Protein AF-A0A4U0VV15-F1 (afdb_monomer)

Mean predicted aligned error: 6.48 Å

Organism: NCBI:txid329884

Solvent-accessible surface area (backbone atoms only — not comparable to full-atom values): 9668 Å² total; per-residue (Å²): 104,59,69,82,70,73,46,91,78,87,82,86,78,71,96,72,82,52,68,48,50,35,98,37,75,77,44,76,56,100,88,43,72,33,14,73,47,75,91,79,54,62,60,70,61,51,50,52,53,50,52,53,52,48,51,52,50,50,50,57,74,69,20,18,67,60,60,40,76,38,29,31,47,64,55,42,35,30,77,73,88,50,97,82,49,59,69,85,29,52,43,54,32,36,36,37,38,35,51,74,76,87,58,84,46,50,60,28,30,30,45,32,31,26,48,84,86,52,94,56,76,77,44,73,43,80,66,41,84,55,42,61,53,76,41,93,44,47,69,91,69,35,47,59,25,38,19,20,27,18,83,87,70,35,53,23,68,66,38,63,53,45,79,41,80,132

pLDDT: mean 91.01, std 6.96, range [62.28, 98.44]

Foldseek 3Di:
DCVVVVHDDDDDDDPDDDQQQPPDDADADPNGTRYVDPVPDPPVVVVVVVVVVVVVVVLQVLAWDWFAQKAKEPQACDPDPDPPRDVRRPAQKIKIFTDQDPGLFFFWKKKFKDFPPDPDTPDIDTPTRHGMDIGNHHVVGIFIFMWTAGPVRRIHPTDGHHYDHD

Sequence (166 aa):
SFLLQGFPAVRFTEPVEDFAHEHQDPRVQDGIQYGDLPEFVDFEYTSRVAKVNLASMWSAANAPALPVNVTISEVVGFPAAAEDTPTEDISNDSRFAWVTGNDPLVSSYELVWRPSGALQWTHSLDVGMTGNVTVALNKDNVQMGVRAVGADGKKSPAVFPFPINE

Structure (mmCIF, N/CA/C/O backbone):
data_AF-A0A4U0VV15-F1
#
_entry.id   AF-A0A4U0VV15-F1
#
loop_
_atom_site.group_PDB
_atom_site.id
_atom_site.type_symbol
_atom_site.label_atom_id
_atom_site.label_alt_id
_atom_site.label_comp_id
_atom_site.label_asym_id
_atom_site.label_entity_id
_atom_site.label_seq_id
_atom_site.pdbx_PDB_ins_code
_atom_site.Cartn_x
_atom_site.Cartn_y
_atom_site.Cartn_z
_atom_site.occupancy
_atom_site.B_iso_or_equiv
_atom_site.auth_seq_id
_atom_site.auth_comp_id
_atom_site.auth_asym_id
_atom_site.auth_atom_id
_atom_site.pdbx_PDB_model_num
ATOM 1 N N . SER A 1 1 ? -8.345 19.407 20.821 1.00 66.56 1 SER A N 1
ATOM 2 C CA . SER A 1 1 ? -8.224 17.957 20.556 1.00 66.56 1 SER A CA 1
ATOM 3 C C . SER A 1 1 ? -6.755 17.595 20.372 1.00 66.56 1 SER A C 1
ATOM 5 O O . SER A 1 1 ? -5.974 18.487 20.057 1.00 66.56 1 SER A O 1
ATOM 7 N N . PHE A 1 2 ? -6.376 16.320 20.535 1.00 69.44 2 PHE A N 1
ATOM 8 C CA . PHE A 1 2 ? -5.019 15.824 20.231 1.00 69.44 2 PHE A CA 1
ATOM 9 C C . PHE A 1 2 ? -4.532 16.265 18.841 1.00 69.44 2 PHE A C 1
ATOM 11 O O . PHE A 1 2 ? -3.399 16.716 18.703 1.00 69.44 2 PHE A O 1
ATOM 18 N N . LEU A 1 3 ? -5.435 16.247 17.851 1.00 70.19 3 LEU A N 1
ATOM 19 C CA . LEU A 1 3 ? -5.178 16.708 16.486 1.00 70.19 3 LEU A CA 1
ATOM 20 C C . LEU A 1 3 ? -4.759 18.188 16.424 1.00 70.19 3 LEU A C 1
ATOM 22 O O . LEU A 1 3 ? -3.758 18.513 15.797 1.00 70.19 3 LEU A O 1
ATOM 26 N N . LEU A 1 4 ? -5.476 19.084 17.117 1.00 77.94 4 LEU A N 1
ATOM 27 C CA . LEU A 1 4 ? -5.129 20.516 17.177 1.00 77.94 4 LEU A CA 1
ATOM 28 C C . LEU A 1 4 ? -3.807 20.787 17.903 1.00 77.94 4 LEU A C 1
ATOM 30 O O . LEU A 1 4 ? -3.232 21.857 17.749 1.00 77.94 4 LEU A O 1
ATOM 34 N N . GLN A 1 5 ? -3.355 19.843 18.723 1.00 85.38 5 GLN A N 1
ATOM 35 C CA . GLN A 1 5 ? -2.097 19.934 19.457 1.00 85.38 5 GLN A CA 1
ATOM 36 C C . GLN A 1 5 ? -0.941 19.237 18.718 1.00 85.38 5 GLN A C 1
ATOM 38 O O . GLN A 1 5 ? 0.169 19.193 19.234 1.00 85.38 5 GLN A O 1
ATOM 43 N N . GLY A 1 6 ? -1.183 18.694 17.516 1.00 83.94 6 GLY A N 1
ATOM 44 C CA . GLY A 1 6 ? -0.158 18.049 16.692 1.00 83.94 6 GLY A CA 1
ATOM 45 C C . GLY A 1 6 ? 0.326 16.697 17.221 1.00 83.94 6 GLY A C 1
ATOM 46 O O . GLY A 1 6 ? 1.358 16.202 16.772 1.00 83.94 6 GLY A O 1
ATOM 47 N N . PHE A 1 7 ? -0.391 16.089 18.168 1.00 82.25 7 PHE A N 1
ATOM 48 C CA . PHE A 1 7 ? -0.000 14.795 18.716 1.00 82.25 7 PHE A CA 1
ATOM 49 C C . PHE A 1 7 ? -0.499 13.645 17.831 1.00 82.25 7 PHE A C 1
ATOM 51 O O . PHE A 1 7 ? -1.683 13.628 17.473 1.00 82.25 7 PHE A O 1
ATOM 58 N N . PRO A 1 8 ? 0.354 12.648 17.519 1.00 78.12 8 PRO A N 1
ATOM 59 C CA . PRO A 1 8 ? -0.109 11.408 16.916 1.00 78.12 8 PRO A CA 1
ATOM 60 C C . PRO A 1 8 ? -1.029 10.684 17.905 1.00 78.12 8 PRO A C 1
ATOM 62 O O . PRO A 1 8 ? -0.690 10.515 19.076 1.00 78.12 8 PRO A O 1
ATOM 65 N N . ALA A 1 9 ? -2.201 10.262 17.439 1.00 75.06 9 ALA A N 1
ATOM 66 C CA . ALA A 1 9 ? -3.188 9.574 18.260 1.00 75.06 9 ALA A CA 1
ATOM 67 C C . ALA A 1 9 ? -3.914 8.499 17.446 1.00 75.06 9 ALA A C 1
ATOM 69 O O . ALA A 1 9 ? -4.136 8.657 16.246 1.00 75.06 9 ALA A O 1
ATOM 70 N N . VAL A 1 10 ? -4.311 7.421 18.122 1.00 74.38 10 VAL A N 1
ATOM 71 C CA . VAL A 1 10 ? -5.221 6.404 17.585 1.00 74.38 10 VAL A CA 1
ATOM 72 C C . VAL A 1 10 ? -6.599 6.675 18.174 1.00 74.38 10 VAL A C 1
ATOM 74 O O . VAL A 1 10 ? -6.749 6.713 19.394 1.00 74.38 10 VAL A O 1
ATOM 77 N N . ARG A 1 11 ? -7.597 6.885 17.312 1.00 78.88 11 ARG A N 1
ATOM 78 C CA . ARG A 1 11 ? -8.997 7.052 17.715 1.00 78.88 11 ARG A CA 1
ATOM 79 C C . ARG A 1 11 ? -9.726 5.728 17.517 1.00 78.88 11 ARG A C 1
ATOM 81 O O . ARG A 1 11 ? -9.637 5.137 16.444 1.00 78.88 11 ARG A O 1
ATOM 88 N N . PHE A 1 12 ? -10.456 5.300 18.537 1.00 77.94 12 PHE A N 1
ATOM 89 C CA . PHE A 1 12 ? -11.485 4.274 18.408 1.00 77.94 12 PHE A CA 1
ATOM 90 C C . PHE A 1 12 ? -12.829 4.989 18.276 1.00 77.94 12 PHE A C 1
ATOM 92 O O . PHE A 1 12 ? -13.065 5.972 18.977 1.00 77.94 12 PHE A O 1
ATOM 99 N N . THR A 1 13 ? -13.652 4.551 17.329 1.00 73.56 13 THR A N 1
ATOM 100 C CA . THR A 1 13 ? -14.974 5.122 17.052 1.00 73.56 13 THR A CA 1
ATOM 101 C C . THR A 1 13 ? -15.978 4.012 16.864 1.00 73.56 13 THR A C 1
ATOM 103 O O . THR A 1 13 ? -15.638 2.957 16.315 1.00 73.56 13 THR A O 1
ATOM 106 N N . GLU A 1 14 ? -17.216 4.274 17.249 1.00 75.50 14 GLU A N 1
ATOM 107 C CA . GLU A 1 14 ? -18.319 3.388 16.931 1.00 75.50 14 GLU A CA 1
ATOM 108 C C . GLU A 1 14 ? -18.764 3.586 15.472 1.00 75.50 14 GLU A C 1
ATOM 110 O O . GLU A 1 14 ? -18.701 4.695 14.939 1.00 75.50 14 GLU A O 1
ATOM 115 N N . PRO A 1 15 ? -19.153 2.512 14.761 1.00 74.88 15 PRO A N 1
ATOM 116 C CA . PRO A 1 15 ? -19.637 2.624 13.386 1.00 74.88 15 PRO A CA 1
ATOM 117 C C . PRO A 1 15 ? -21.057 3.201 13.305 1.00 74.88 15 PRO A C 1
ATOM 119 O O . PRO A 1 15 ? -21.453 3.696 12.251 1.00 74.88 15 PRO A O 1
ATOM 122 N N . VAL A 1 16 ? -21.826 3.099 14.393 1.00 83.44 16 VAL A N 1
ATOM 123 C CA . VAL A 1 16 ? -23.180 3.636 14.534 1.00 83.44 16 VAL A CA 1
ATOM 124 C C . VAL A 1 16 ? -23.181 4.463 15.809 1.00 83.44 16 VAL A C 1
ATOM 126 O O . VAL A 1 16 ? -23.257 3.897 16.890 1.00 83.44 16 VAL A O 1
ATOM 129 N N . GLU A 1 17 ? -23.031 5.775 15.658 1.00 83.94 17 GLU A N 1
ATOM 130 C CA . GLU A 1 17 ? -22.892 6.695 16.789 1.00 83.94 17 GLU A CA 1
ATOM 131 C C . GLU A 1 17 ? -24.167 6.726 17.643 1.00 83.94 17 GLU A C 1
ATOM 133 O O . GLU A 1 17 ? -25.280 6.897 17.127 1.00 83.94 17 GLU A O 1
ATOM 138 N N . ASP A 1 18 ? -23.988 6.614 18.958 1.00 88.81 18 ASP A N 1
ATOM 139 C CA . ASP A 1 18 ? -25.0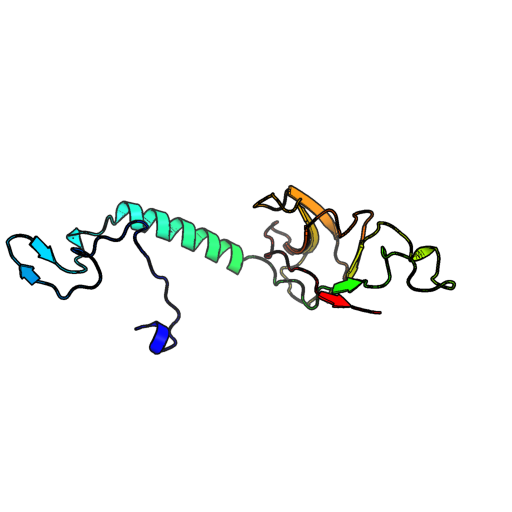14 6.906 19.952 1.00 88.81 18 ASP A CA 1
ATOM 140 C C . ASP A 1 18 ? -24.646 8.193 20.695 1.00 88.81 18 ASP A C 1
ATOM 142 O O . ASP A 1 18 ? -23.813 8.213 21.600 1.00 88.81 18 ASP A O 1
ATOM 146 N N . PHE A 1 19 ? -25.317 9.289 20.338 1.00 88.19 19 PHE A N 1
ATOM 147 C CA . PHE A 1 19 ? -25.103 10.604 20.948 1.00 88.19 19 PHE A CA 1
ATOM 148 C C . PHE A 1 19 ? -25.496 10.667 22.429 1.00 88.19 19 PHE A C 1
ATOM 150 O O . PHE A 1 19 ? -25.198 11.666 23.083 1.00 88.19 19 PHE A O 1
ATOM 157 N N . ALA A 1 20 ? -26.175 9.655 22.980 1.00 91.19 20 ALA A N 1
ATOM 158 C CA . ALA A 1 20 ? -26.298 9.552 24.427 1.00 91.19 20 ALA A CA 1
ATOM 159 C C . ALA A 1 20 ? -24.925 9.276 25.060 1.00 91.19 20 ALA A C 1
ATOM 161 O O . ALA A 1 20 ? -24.584 9.883 26.070 1.00 91.19 20 ALA A O 1
ATOM 162 N N . HIS A 1 21 ? -24.107 8.433 24.438 1.00 89.44 21 HIS A N 1
ATOM 163 C CA . HIS A 1 21 ? -22.849 7.933 24.996 1.00 89.44 21 HIS A CA 1
ATOM 164 C C . HIS A 1 21 ? -21.595 8.554 24.357 1.00 89.44 21 HIS A C 1
ATOM 166 O O . HIS A 1 21 ? -20.480 8.193 24.726 1.00 89.44 21 HIS A O 1
ATOM 172 N N . GLU A 1 22 ? -21.765 9.496 23.427 1.00 83.50 22 GLU A N 1
ATOM 173 C CA . GLU A 1 22 ? -20.680 10.186 22.725 1.00 83.50 22 GLU A CA 1
ATOM 174 C C . GLU A 1 22 ? -20.924 11.702 22.655 1.00 83.50 22 GLU A C 1
ATOM 176 O O . GLU A 1 22 ? -22.059 12.162 22.529 1.00 83.50 22 GLU A O 1
ATOM 181 N N . HIS A 1 23 ? -19.856 12.506 22.651 1.00 85.62 23 HIS A N 1
ATOM 182 C CA . HIS A 1 23 ? -19.903 13.954 22.398 1.00 85.62 23 HIS A CA 1
ATOM 183 C C . HIS A 1 23 ? -20.746 14.768 23.396 1.00 85.62 23 HIS A C 1
ATOM 185 O O . HIS A 1 23 ? -21.186 15.878 23.079 1.00 85.62 23 HIS A O 1
ATOM 191 N N . GLN A 1 24 ? -20.966 14.251 24.604 1.00 88.88 24 GLN A N 1
ATOM 192 C CA . GLN A 1 24 ? -21.780 14.906 25.627 1.00 88.88 24 GLN A CA 1
ATOM 193 C C . GLN A 1 24 ? -21.010 15.087 26.932 1.00 88.88 24 GLN A C 1
ATOM 195 O O . GLN A 1 24 ? -20.267 14.209 27.365 1.00 88.88 24 GLN A O 1
ATOM 200 N N . ASP A 1 25 ? -21.258 16.207 27.614 1.00 91.88 25 ASP A N 1
ATOM 201 C CA . ASP A 1 25 ? -20.831 16.352 29.003 1.00 91.88 25 ASP A CA 1
ATOM 202 C C . ASP A 1 25 ? -21.612 15.365 29.891 1.00 91.88 25 ASP A C 1
ATOM 204 O O . ASP A 1 25 ? -22.844 15.275 29.744 1.00 91.88 25 ASP A O 1
ATOM 208 N N . PRO A 1 26 ? -20.940 14.661 30.828 1.00 94.94 26 PRO A N 1
ATOM 209 C CA . PRO A 1 26 ? -21.589 13.715 31.723 1.00 94.94 26 PRO A CA 1
ATOM 210 C C . PRO A 1 26 ? -22.749 14.342 32.499 1.00 94.94 26 PRO A C 1
ATOM 212 O O . PRO A 1 26 ? -22.557 15.258 33.302 1.00 94.94 26 PRO A O 1
ATOM 215 N N . ARG A 1 27 ? -23.965 13.837 32.277 1.00 95.88 27 ARG A N 1
ATOM 216 C CA . ARG A 1 27 ? -25.179 14.287 32.975 1.00 95.88 27 ARG A CA 1
ATOM 217 C C . ARG A 1 27 ? -26.249 13.207 32.975 1.00 95.88 27 ARG A C 1
ATOM 219 O O . ARG A 1 27 ? -26.257 12.341 32.111 1.00 95.88 27 ARG A O 1
ATOM 226 N N . VAL A 1 28 ? -27.211 13.335 33.881 1.00 96.62 28 VAL A N 1
ATOM 227 C CA . VAL A 1 28 ? -28.483 12.613 33.787 1.00 96.62 28 VAL A CA 1
ATOM 228 C C . VAL A 1 28 ? -29.568 13.613 33.422 1.00 96.62 28 VAL A C 1
ATOM 230 O O . VAL A 1 28 ? -29.730 14.626 34.104 1.00 96.62 28 VAL A O 1
ATOM 233 N N . GLN A 1 29 ? -30.309 13.337 32.354 1.00 96.31 29 GLN A N 1
ATOM 234 C CA . GLN A 1 29 ? -31.429 14.163 31.915 1.00 96.31 29 GLN A CA 1
ATOM 235 C C . GLN A 1 29 ? -32.591 13.262 31.510 1.00 96.31 29 GLN A C 1
ATOM 237 O O . GLN A 1 29 ? -32.415 12.348 30.711 1.00 96.31 29 GLN A O 1
ATOM 242 N N . ASP A 1 30 ? -33.765 13.502 32.099 1.00 95.75 30 ASP A N 1
ATOM 243 C CA . ASP A 1 30 ? -34.996 12.743 31.832 1.00 95.75 30 ASP A CA 1
ATOM 244 C C . ASP A 1 30 ? -34.830 11.215 31.976 1.00 95.75 30 ASP A C 1
ATOM 246 O O . ASP A 1 30 ? -35.468 10.425 31.286 1.00 95.75 30 ASP A O 1
ATOM 250 N N . GLY A 1 31 ? -33.956 10.791 32.898 1.00 95.31 31 GLY A N 1
ATOM 251 C CA . GLY A 1 31 ? -33.650 9.382 33.164 1.00 95.31 31 GLY A CA 1
ATOM 252 C C . GLY A 1 31 ? -32.609 8.750 32.232 1.00 95.31 31 GLY A C 1
ATOM 253 O O . GLY A 1 31 ? -32.298 7.577 32.408 1.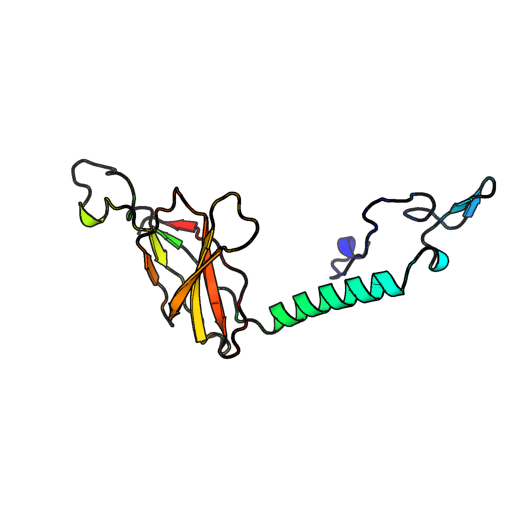00 95.31 31 GLY A O 1
ATOM 254 N N . ILE A 1 32 ? -32.049 9.505 31.284 1.00 94.00 32 ILE A N 1
ATOM 255 C CA . ILE A 1 32 ? -30.995 9.050 30.370 1.00 94.00 32 ILE A CA 1
ATOM 256 C C . ILE A 1 32 ? -29.636 9.513 30.907 1.00 94.00 32 ILE A C 1
ATOM 258 O O . ILE A 1 32 ? -29.459 10.697 31.210 1.00 94.00 32 ILE A O 1
ATOM 262 N N . GLN A 1 33 ? -28.688 8.582 31.029 1.00 95.25 33 GLN A N 1
ATOM 263 C CA . GLN A 1 33 ? -27.287 8.886 31.316 1.00 95.25 33 GLN A CA 1
ATOM 264 C C . GLN A 1 33 ? -26.598 9.303 30.017 1.00 95.25 33 GLN A C 1
ATOM 266 O O . GLN A 1 33 ? -26.565 8.533 29.064 1.00 95.25 33 GLN A O 1
ATOM 271 N N . TYR A 1 34 ? -26.049 10.515 30.000 1.00 95.31 34 TYR A N 1
ATOM 272 C CA . TYR A 1 34 ? -25.283 11.049 28.882 1.00 95.31 34 TYR A CA 1
ATOM 273 C C . TYR A 1 34 ? -23.781 11.065 29.179 1.00 95.31 34 TYR A C 1
ATOM 275 O O . TYR A 1 34 ? -23.387 11.256 30.334 1.00 95.31 34 TYR A O 1
ATOM 283 N N . GLY A 1 35 ? -22.962 10.966 28.134 1.00 92.06 35 GLY A N 1
ATOM 284 C CA . GLY A 1 35 ? -21.520 11.213 28.148 1.00 92.06 35 GLY A CA 1
ATOM 285 C C . GLY A 1 35 ? -20.656 9.995 27.832 1.00 92.06 35 GLY A C 1
ATOM 286 O O . GLY A 1 35 ? -21.099 8.853 27.931 1.00 92.06 35 GLY A O 1
ATOM 287 N N . ASP A 1 36 ? -19.395 10.275 27.504 1.00 88.75 36 ASP A N 1
ATOM 288 C CA . ASP A 1 36 ? -18.372 9.307 27.087 1.00 88.75 36 ASP A CA 1
ATOM 289 C C . ASP A 1 36 ? -17.834 8.513 28.296 1.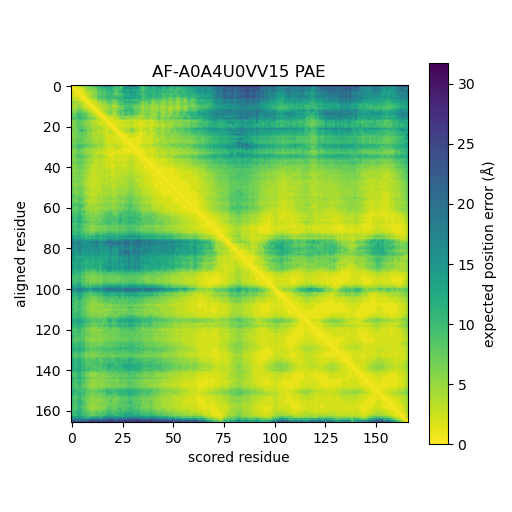00 88.75 36 ASP A C 1
ATOM 291 O O . ASP A 1 36 ? -16.702 8.702 28.757 1.00 88.75 36 ASP A O 1
ATOM 295 N N . LEU A 1 37 ? -18.678 7.661 28.883 1.00 90.12 37 LEU A N 1
ATOM 296 C CA . LEU A 1 37 ? -18.356 6.922 30.103 1.00 90.12 37 LEU A CA 1
ATOM 297 C C . LEU A 1 37 ? -17.760 5.534 29.813 1.00 90.12 37 LEU A C 1
ATOM 299 O O . LEU A 1 37 ? -18.207 4.849 28.894 1.00 90.12 37 LEU A O 1
ATOM 303 N N . PRO A 1 38 ? -16.813 5.044 30.646 1.00 90.75 38 PRO A N 1
ATOM 304 C CA . PRO A 1 38 ? -16.242 3.703 30.491 1.00 90.75 38 PRO A CA 1
ATOM 305 C C . PRO A 1 38 ? -17.263 2.558 30.503 1.00 90.75 38 PRO A C 1
ATOM 307 O O . PRO A 1 38 ? -16.983 1.497 29.960 1.00 90.75 38 PRO A O 1
ATOM 310 N N . GLU A 1 39 ? -18.428 2.747 31.127 1.00 91.19 39 GLU A N 1
ATOM 311 C CA . GLU A 1 39 ? -19.498 1.741 31.181 1.00 91.19 39 GLU A CA 1
ATOM 312 C C . GLU A 1 39 ? -20.157 1.468 29.822 1.00 91.19 39 GLU A C 1
ATOM 314 O O . GLU A 1 39 ? -20.720 0.391 29.632 1.00 91.19 39 GLU A O 1
ATOM 319 N N . PHE A 1 40 ? -20.032 2.399 28.872 1.00 89.81 40 PHE A N 1
ATOM 320 C CA . PHE A 1 40 ? -20.507 2.233 27.498 1.00 89.81 40 PHE A CA 1
ATOM 321 C C . PHE A 1 40 ? -19.442 1.625 26.574 1.00 89.81 40 PHE A C 1
ATOM 323 O O . PHE A 1 40 ? -19.717 1.349 25.412 1.00 89.81 40 PHE A O 1
ATOM 330 N N . VAL A 1 41 ? -18.234 1.353 27.084 1.00 89.19 41 VAL A N 1
ATOM 331 C CA . VAL A 1 41 ? -17.137 0.779 26.299 1.00 89.19 41 VAL A CA 1
ATOM 332 C C . VAL A 1 41 ? -17.102 -0.742 26.440 1.00 89.19 41 VAL A C 1
ATOM 334 O O . VAL A 1 41 ? -16.819 -1.284 27.510 1.00 89.19 41 VAL A O 1
ATOM 337 N N . ASP A 1 42 ? -17.262 -1.458 25.325 1.00 90.88 42 ASP A N 1
ATOM 338 C CA . ASP A 1 42 ? -16.892 -2.875 25.254 1.00 90.88 42 ASP A CA 1
ATOM 339 C C . ASP A 1 42 ? -15.359 -3.002 25.163 1.00 90.88 42 ASP A C 1
ATOM 341 O O . ASP A 1 42 ? -14.742 -2.904 24.092 1.00 90.88 42 ASP A O 1
ATOM 345 N N . PHE A 1 43 ? -14.719 -3.211 26.316 1.00 91.56 43 PHE A N 1
ATOM 346 C CA . PHE A 1 43 ? -13.268 -3.375 26.412 1.00 91.56 43 PHE A CA 1
ATOM 347 C C . PHE A 1 43 ? -12.755 -4.623 25.689 1.00 91.56 43 PHE A C 1
ATOM 349 O O . PHE A 1 43 ? -11.652 -4.596 25.138 1.00 91.56 43 PHE A O 1
ATOM 356 N N . GLU A 1 44 ? -13.534 -5.705 25.639 1.00 94.44 44 GLU A N 1
ATOM 357 C CA . GLU A 1 44 ? -13.137 -6.926 24.940 1.00 94.44 44 GLU A CA 1
ATOM 358 C C . GLU A 1 44 ? -13.119 -6.695 23.430 1.00 94.44 44 GLU A C 1
ATOM 360 O O . GLU A 1 44 ? -12.131 -7.025 22.766 1.00 94.44 44 GLU A O 1
ATOM 365 N N . TYR A 1 45 ? -14.161 -6.064 22.881 1.00 90.50 45 TYR A N 1
ATOM 366 C CA . TYR A 1 45 ? -14.188 -5.625 21.487 1.00 90.50 45 TYR A CA 1
ATOM 367 C C . TYR A 1 45 ? -13.044 -4.656 21.179 1.00 90.50 45 TYR A C 1
ATOM 369 O O . TYR A 1 45 ? -12.263 -4.904 20.255 1.00 90.50 45 TYR A O 1
ATOM 377 N N . THR A 1 46 ? -12.875 -3.615 21.997 1.00 90.44 46 THR A N 1
ATOM 378 C CA . THR A 1 46 ? -11.812 -2.614 21.828 1.00 90.44 46 THR A CA 1
ATOM 379 C C . THR A 1 46 ? -10.428 -3.265 21.849 1.00 90.44 46 THR A C 1
ATOM 381 O O . THR A 1 46 ? -9.579 -2.941 21.018 1.00 90.44 46 THR A O 1
ATOM 384 N N . SER A 1 47 ? -10.202 -4.258 22.716 1.00 92.75 47 SER A N 1
ATOM 385 C CA . SER A 1 47 ? -8.944 -5.012 22.754 1.00 92.75 47 SER A CA 1
ATOM 386 C C . SER A 1 47 ? -8.681 -5.781 21.453 1.00 92.75 47 SER A C 1
ATOM 388 O O . SER A 1 47 ? -7.537 -5.845 20.996 1.00 92.75 47 SER A O 1
ATOM 390 N N . ARG A 1 48 ? -9.721 -6.349 20.821 1.00 93.44 48 ARG A N 1
ATOM 391 C CA . ARG A 1 48 ? -9.594 -7.047 19.531 1.00 93.44 48 ARG A CA 1
ATOM 392 C C . ARG A 1 48 ? -9.247 -6.067 18.417 1.00 93.44 48 ARG A C 1
ATOM 394 O O . ARG A 1 48 ? -8.326 -6.343 17.652 1.00 93.44 48 ARG A O 1
ATOM 401 N N . VAL A 1 49 ? -9.913 -4.912 18.367 1.00 91.19 49 VAL A N 1
ATOM 402 C CA . VAL A 1 49 ? -9.593 -3.848 17.400 1.00 91.19 49 VAL A CA 1
ATOM 403 C C . VAL A 1 49 ? -8.155 -3.359 17.600 1.00 91.19 49 VAL A C 1
ATOM 405 O O . VAL A 1 49 ? -7.388 -3.281 16.641 1.00 91.19 49 VAL A O 1
ATOM 408 N N . ALA A 1 50 ? -7.743 -3.117 18.847 1.00 91.38 50 ALA A N 1
ATOM 409 C CA . ALA A 1 50 ? -6.384 -2.695 19.175 1.00 91.38 50 ALA A CA 1
ATOM 410 C C . ALA A 1 50 ? -5.330 -3.717 18.716 1.00 91.38 50 ALA A C 1
ATOM 412 O O . ALA A 1 50 ? -4.316 -3.330 18.138 1.00 91.38 50 ALA A O 1
ATOM 413 N N . LYS A 1 51 ? -5.581 -5.020 18.905 1.00 94.25 51 LYS A N 1
ATOM 414 C CA . LYS A 1 51 ? -4.693 -6.096 18.427 1.00 94.25 51 LYS A CA 1
ATOM 415 C C . LYS A 1 51 ? -4.551 -6.095 16.901 1.00 94.25 51 LYS A C 1
ATOM 417 O O . LYS A 1 51 ? -3.437 -6.253 16.408 1.00 94.25 51 LYS A O 1
ATOM 422 N N . VAL A 1 52 ? -5.638 -5.889 16.154 1.00 92.94 52 VAL A N 1
ATOM 423 C CA . VAL A 1 52 ? -5.604 -5.823 14.678 1.00 92.94 52 VAL A CA 1
ATOM 424 C C . VAL A 1 52 ? -4.834 -4.592 14.189 1.00 92.94 52 VAL A C 1
ATOM 426 O O . VAL A 1 52 ? -3.988 -4.705 13.295 1.00 92.94 52 VAL A O 1
ATOM 429 N N . ASN A 1 53 ? -5.064 -3.432 14.806 1.00 91.88 53 ASN A N 1
ATOM 430 C CA . ASN A 1 53 ? -4.326 -2.207 14.493 1.00 91.88 53 ASN A CA 1
ATOM 431 C C . ASN A 1 53 ? -2.830 -2.377 14.786 1.00 91.88 53 ASN A C 1
ATOM 433 O O . ASN A 1 53 ? -1.993 -2.063 13.939 1.00 91.88 53 ASN A O 1
ATOM 437 N N . LEU A 1 54 ? -2.491 -2.952 15.944 1.00 92.19 54 LEU A N 1
ATOM 438 C CA . LEU A 1 54 ? -1.110 -3.241 16.318 1.00 92.19 54 LEU A CA 1
ATOM 439 C C . LEU A 1 54 ? -0.445 -4.208 15.336 1.00 92.19 54 LEU A C 1
ATOM 441 O O . LEU A 1 54 ? 0.687 -3.962 14.935 1.00 92.19 54 LEU A O 1
ATOM 445 N N . ALA A 1 55 ? -1.132 -5.274 14.915 1.00 93.56 55 ALA A N 1
ATOM 446 C CA . ALA A 1 55 ? -0.597 -6.218 13.934 1.00 93.56 55 ALA A CA 1
ATOM 447 C C . ALA A 1 55 ? -0.286 -5.531 12.593 1.00 93.56 55 ALA A C 1
ATOM 449 O O . ALA A 1 55 ? 0.780 -5.752 12.018 1.00 93.56 55 ALA A O 1
ATOM 450 N N . SER A 1 56 ? -1.173 -4.645 12.134 1.00 89.94 56 SER A N 1
ATOM 451 C CA . SER A 1 56 ? -0.971 -3.857 10.911 1.00 89.94 56 SER A CA 1
ATOM 452 C C . SER A 1 56 ? 0.233 -2.916 11.031 1.00 89.94 56 SER A C 1
ATOM 454 O O . SER A 1 56 ? 1.102 -2.903 10.159 1.00 89.94 56 SER A O 1
ATOM 456 N N . MET A 1 57 ? 0.330 -2.172 12.138 1.00 90.56 57 MET A N 1
ATOM 457 C CA . MET A 1 57 ? 1.451 -1.264 12.404 1.00 90.56 57 MET A CA 1
ATOM 458 C C . MET A 1 57 ? 2.776 -2.013 12.559 1.00 90.56 57 MET A C 1
ATOM 460 O O . MET A 1 57 ? 3.789 -1.585 12.016 1.00 90.56 57 MET A O 1
ATOM 464 N N . TRP A 1 58 ? 2.773 -3.146 13.263 1.00 92.25 58 TRP A N 1
ATOM 465 C CA . TRP A 1 58 ? 3.948 -3.997 13.424 1.00 92.25 58 TRP A CA 1
ATOM 466 C C . TRP A 1 58 ? 4.419 -4.549 12.078 1.00 92.25 58 TRP A C 1
ATOM 468 O O . TRP A 1 58 ? 5.616 -4.517 11.794 1.00 92.25 58 TRP A O 1
ATOM 478 N N . SER A 1 59 ? 3.491 -4.991 11.223 1.00 90.19 59 SER A N 1
ATOM 479 C CA . SER A 1 59 ? 3.820 -5.438 9.869 1.00 90.19 59 SER A CA 1
ATOM 480 C C . SER A 1 59 ? 4.461 -4.317 9.052 1.00 90.19 59 SER A C 1
ATOM 482 O O . SER A 1 59 ? 5.479 -4.554 8.411 1.00 90.19 59 SER A O 1
ATOM 484 N N . ALA A 1 60 ? 3.905 -3.102 9.094 1.00 88.88 60 ALA A N 1
ATOM 485 C CA . ALA A 1 60 ? 4.449 -1.953 8.372 1.00 88.88 60 ALA A CA 1
ATOM 486 C C . ALA A 1 60 ? 5.827 -1.524 8.902 1.00 88.88 60 ALA A C 1
ATOM 488 O O . ALA A 1 60 ? 6.726 -1.258 8.115 1.00 88.88 60 ALA A O 1
ATOM 489 N N . ALA A 1 61 ? 6.018 -1.514 10.224 1.00 90.31 61 ALA A N 1
ATOM 490 C CA . ALA A 1 61 ? 7.281 -1.131 10.860 1.00 90.31 61 ALA A CA 1
ATOM 491 C C . ALA A 1 61 ? 8.430 -2.117 10.590 1.00 90.31 61 ALA A C 1
ATOM 493 O O . ALA A 1 61 ? 9.592 -1.756 10.740 1.00 90.31 61 ALA A O 1
ATOM 494 N N . ASN A 1 62 ? 8.106 -3.360 10.226 1.00 91.62 62 ASN A N 1
ATOM 495 C CA . ASN A 1 62 ? 9.084 -4.391 9.887 1.00 91.62 62 ASN A CA 1
ATOM 496 C C . ASN A 1 62 ? 9.180 -4.652 8.376 1.00 91.62 62 ASN A C 1
ATOM 498 O O . ASN A 1 62 ? 9.931 -5.534 7.969 1.00 91.62 62 ASN A O 1
ATOM 502 N N . ALA A 1 63 ? 8.401 -3.955 7.550 1.00 94.06 63 ALA A N 1
ATOM 503 C CA . ALA A 1 63 ? 8.498 -4.063 6.103 1.00 94.06 63 ALA A CA 1
ATOM 504 C C . ALA A 1 63 ? 9.642 -3.181 5.573 1.00 94.06 63 ALA A C 1
ATOM 506 O O . ALA A 1 63 ? 9.984 -2.184 6.213 1.00 94.06 63 ALA A O 1
ATOM 507 N N . PRO A 1 64 ? 10.203 -3.499 4.394 1.00 95.38 64 PRO A N 1
ATOM 508 C CA . PRO A 1 64 ? 11.135 -2.595 3.740 1.00 95.38 64 PRO A CA 1
ATOM 509 C C . PRO A 1 64 ? 10.478 -1.258 3.384 1.00 95.38 64 PRO A C 1
ATOM 511 O O . PRO A 1 64 ? 9.257 -1.156 3.212 1.00 95.38 64 PRO A O 1
ATOM 514 N N . ALA A 1 65 ? 11.313 -0.241 3.218 1.00 93.31 65 ALA A N 1
ATOM 515 C CA . ALA A 1 65 ? 10.940 1.065 2.723 1.00 93.31 65 ALA A CA 1
ATOM 516 C C . ALA A 1 65 ? 10.287 0.967 1.340 1.00 93.31 65 ALA A C 1
ATOM 518 O O . ALA A 1 65 ? 10.585 0.097 0.518 1.00 93.31 65 ALA A O 1
ATOM 519 N N . LEU A 1 66 ? 9.383 1.909 1.086 1.00 94.06 66 LEU A N 1
ATOM 520 C CA . LEU A 1 66 ? 8.714 2.038 -0.199 1.00 94.06 66 LEU A CA 1
ATOM 521 C C . LEU A 1 66 ? 9.739 2.329 -1.310 1.00 94.06 66 LEU A C 1
ATOM 523 O O . LEU A 1 66 ? 10.653 3.129 -1.091 1.00 94.06 66 LEU A O 1
ATOM 527 N N . PRO A 1 67 ? 9.562 1.768 -2.520 1.00 94.94 67 PRO A N 1
ATOM 528 C CA . PRO A 1 67 ? 10.248 2.270 -3.704 1.00 94.94 67 PRO A CA 1
ATOM 529 C C . PRO A 1 67 ? 9.940 3.762 -3.890 1.00 94.94 67 PRO A C 1
ATOM 531 O O . PRO A 1 67 ? 8.798 4.190 -3.713 1.00 94.94 67 PRO A O 1
ATOM 534 N N . VAL A 1 68 ? 10.944 4.561 -4.252 1.00 94.31 68 VAL A N 1
ATOM 535 C CA . VAL A 1 68 ? 10.773 6.007 -4.460 1.00 94.31 68 VAL A CA 1
ATOM 536 C C . VAL A 1 68 ? 10.885 6.355 -5.937 1.00 94.31 68 VAL A C 1
ATOM 538 O O . VAL A 1 68 ? 11.578 5.673 -6.693 1.00 94.31 68 VAL A O 1
ATOM 541 N N . ASN A 1 69 ? 10.20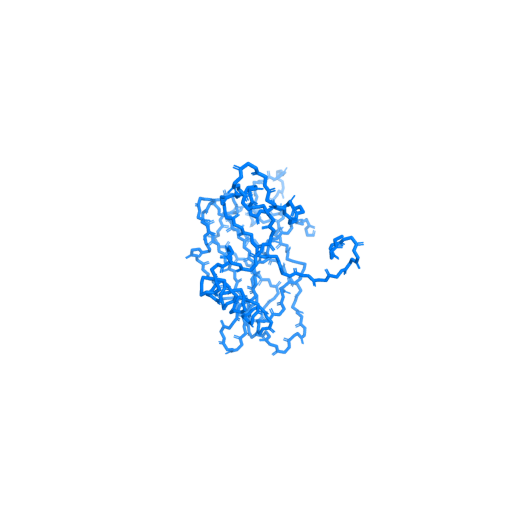5 7.431 -6.339 1.00 95.56 69 ASN A N 1
ATOM 542 C CA . ASN A 1 69 ? 10.146 7.899 -7.726 1.00 95.56 69 ASN A CA 1
ATOM 543 C C . ASN A 1 69 ? 9.724 6.795 -8.705 1.00 95.56 69 ASN A C 1
ATOM 545 O O . ASN A 1 69 ? 10.357 6.612 -9.739 1.00 95.56 69 ASN A O 1
ATOM 549 N N . VAL A 1 70 ? 8.676 6.041 -8.359 1.00 97.50 70 VAL A N 1
ATOM 550 C CA . VAL A 1 70 ? 8.104 5.062 -9.285 1.00 97.50 70 VAL A CA 1
ATOM 551 C C . VAL A 1 70 ? 7.470 5.809 -10.453 1.00 97.50 70 VAL A C 1
ATOM 553 O O . VAL A 1 70 ? 6.606 6.664 -10.250 1.00 97.50 70 VAL A O 1
ATOM 556 N N . THR A 1 71 ? 7.890 5.480 -11.667 1.00 97.44 71 THR A N 1
ATOM 557 C CA . THR A 1 71 ? 7.383 6.060 -12.905 1.00 97.44 71 THR A CA 1
ATOM 558 C C . THR A 1 71 ? 6.880 4.994 -13.865 1.00 97.44 71 THR A C 1
ATOM 560 O O . THR A 1 71 ? 7.257 3.824 -13.770 1.00 97.44 71 THR A O 1
ATOM 563 N N . ILE A 1 72 ? 6.008 5.411 -14.782 1.00 95.81 72 ILE A N 1
ATOM 564 C CA . ILE A 1 72 ? 5.577 4.635 -15.945 1.00 95.81 72 ILE A CA 1
ATOM 565 C C . ILE A 1 72 ? 5.809 5.475 -17.206 1.00 95.81 72 ILE A C 1
ATOM 567 O O . ILE A 1 72 ? 5.541 6.675 -17.206 1.00 95.81 72 ILE A O 1
ATOM 571 N N . SER A 1 73 ? 6.343 4.857 -18.257 1.00 93.44 73 SER A N 1
ATOM 572 C CA . SER A 1 73 ? 6.686 5.549 -19.506 1.00 93.44 73 SER A CA 1
ATOM 573 C C . SER A 1 73 ? 5.441 6.078 -20.230 1.00 93.44 73 SER A C 1
ATOM 575 O O . SER A 1 73 ? 4.462 5.343 -20.395 1.00 93.44 73 SER A O 1
ATOM 577 N N . GLU A 1 74 ? 5.512 7.333 -20.688 1.00 89.50 74 GLU A N 1
ATOM 578 C CA . GLU A 1 74 ? 4.560 7.973 -21.613 1.00 89.50 74 GLU A CA 1
ATOM 579 C 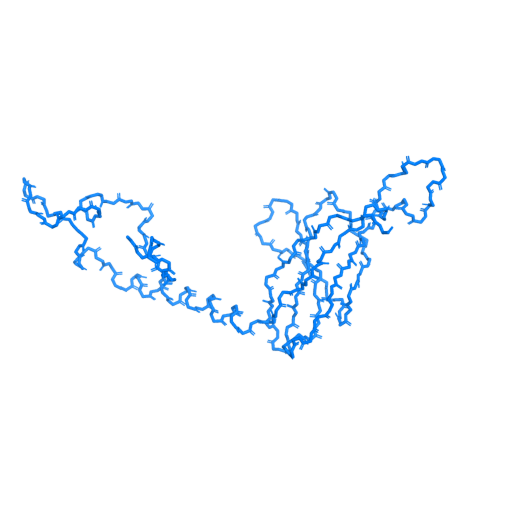C . GLU A 1 74 ? 4.823 7.654 -23.093 1.00 89.50 74 GLU A C 1
ATOM 581 O O . GLU A 1 74 ? 4.023 8.012 -23.953 1.00 89.50 74 GLU A O 1
ATOM 586 N N . VAL A 1 75 ? 5.922 6.959 -23.394 1.00 87.50 75 VAL A N 1
ATOM 587 C CA . VAL A 1 75 ? 6.330 6.634 -24.768 1.00 87.50 75 VAL A CA 1
ATOM 588 C C . VAL A 1 75 ? 6.054 5.164 -25.074 1.00 87.50 75 VAL A C 1
ATOM 590 O O . VAL A 1 75 ? 5.382 4.846 -26.050 1.00 87.50 75 VAL A O 1
ATOM 593 N N . VAL A 1 76 ? 6.483 4.256 -24.191 1.00 88.31 76 VAL A N 1
ATOM 594 C CA . VAL A 1 76 ? 6.293 2.813 -24.392 1.00 88.31 76 VAL A CA 1
ATOM 595 C C . VAL A 1 76 ? 4.853 2.402 -24.097 1.00 88.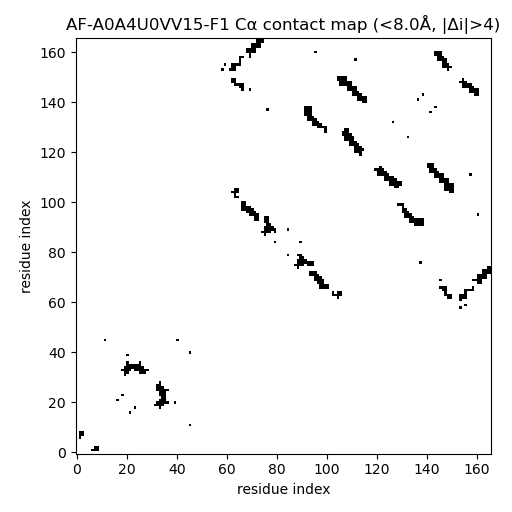31 76 VAL A C 1
ATOM 597 O O . VAL A 1 76 ? 4.280 2.729 -23.049 1.00 88.31 76 VAL A O 1
ATOM 600 N N . GLY A 1 77 ? 4.274 1.630 -25.012 1.00 83.38 77 GLY A N 1
ATOM 601 C CA . GLY A 1 77 ? 2.929 1.091 -24.865 1.00 83.38 77 GLY A CA 1
ATOM 602 C C . GLY A 1 77 ? 1.842 2.132 -25.097 1.00 83.38 77 GLY A C 1
ATOM 603 O O . GLY A 1 77 ? 0.806 2.095 -24.430 1.00 83.38 77 GLY A O 1
ATOM 604 N N . PHE A 1 78 ? 2.123 3.131 -25.935 1.00 76.44 78 PHE A N 1
ATOM 605 C CA . PHE A 1 78 ? 1.175 4.159 -26.351 1.00 76.44 78 PHE A CA 1
ATOM 606 C C . PHE A 1 78 ? 0.898 4.066 -27.858 1.00 76.44 78 PHE A C 1
ATOM 608 O O . PHE A 1 78 ? 1.717 3.541 -28.616 1.00 76.44 78 PHE A O 1
ATOM 615 N N . PRO A 1 79 ? -0.261 4.566 -28.325 1.00 79.19 79 PRO A N 1
ATOM 616 C CA . PRO A 1 79 ? -0.494 4.752 -29.750 1.00 79.19 79 PRO A CA 1
ATOM 617 C C . PRO A 1 79 ? 0.573 5.665 -30.361 1.00 79.19 79 PRO A C 1
ATOM 619 O O . PRO A 1 79 ? 1.105 6.539 -29.678 1.00 79.19 79 PRO A O 1
ATOM 622 N N . ALA A 1 80 ? 0.822 5.510 -31.663 1.00 83.44 80 ALA A N 1
ATOM 623 C CA . ALA A 1 80 ? 1.696 6.416 -32.402 1.00 83.44 80 ALA A CA 1
ATOM 624 C C . ALA A 1 80 ? 1.278 7.881 -32.178 1.00 83.44 80 ALA A C 1
ATOM 626 O O . ALA A 1 80 ? 0.146 8.260 -32.487 1.00 83.44 80 ALA A O 1
ATOM 627 N N . ALA A 1 81 ? 2.190 8.696 -31.646 1.00 83.19 81 ALA A N 1
ATOM 628 C CA . ALA A 1 81 ? 1.957 10.122 -31.422 1.00 83.19 81 ALA A CA 1
ATOM 629 C C . ALA A 1 81 ? 2.221 10.955 -32.692 1.00 83.19 81 ALA A C 1
ATOM 631 O O . ALA A 1 81 ? 1.646 12.030 -32.866 1.00 83.19 81 ALA A O 1
ATOM 632 N N . ALA A 1 82 ? 3.069 10.439 -33.584 1.00 85.88 82 ALA A N 1
ATOM 633 C CA . ALA A 1 82 ? 3.445 11.015 -34.874 1.00 85.88 82 ALA A CA 1
ATOM 634 C C . ALA A 1 82 ? 3.777 9.915 -35.907 1.00 85.88 82 ALA A C 1
ATOM 636 O O . ALA A 1 82 ? 3.955 8.749 -35.548 1.00 85.88 82 ALA A O 1
ATOM 637 N N . GLU A 1 83 ? 3.863 10.277 -37.191 1.00 88.88 83 GLU A N 1
ATOM 638 C CA . GLU A 1 83 ? 4.169 9.348 -38.299 1.00 88.88 83 GLU A CA 1
ATOM 639 C C . GLU A 1 83 ? 5.528 8.646 -38.140 1.00 88.88 83 GLU A C 1
ATOM 641 O O . GLU A 1 83 ? 5.687 7.503 -38.558 1.00 88.88 83 GLU A O 1
ATOM 646 N N . ASP A 1 84 ? 6.486 9.305 -37.495 1.00 89.94 84 ASP A N 1
ATOM 647 C CA . ASP A 1 84 ? 7.839 8.820 -37.233 1.00 89.94 84 ASP A CA 1
ATOM 648 C C . ASP A 1 84 ? 8.004 8.167 -35.850 1.00 89.94 84 ASP A C 1
ATOM 650 O O . ASP A 1 84 ? 9.133 7.906 -35.433 1.00 89.94 84 ASP A O 1
ATOM 654 N N . THR A 1 85 ? 6.904 7.869 -35.142 1.00 86.25 85 THR A N 1
ATOM 655 C CA . THR A 1 85 ? 6.975 7.154 -33.854 1.00 86.25 85 THR A CA 1
ATOM 656 C C . THR A 1 85 ? 7.649 5.791 -34.057 1.00 86.25 85 THR A C 1
ATOM 658 O O . THR A 1 85 ? 7.179 5.017 -34.901 1.00 86.25 85 THR A O 1
ATOM 661 N N . PRO A 1 86 ? 8.708 5.458 -33.297 1.00 88.31 86 PRO A N 1
ATOM 662 C CA . PRO A 1 86 ? 9.368 4.165 -33.412 1.00 88.31 86 PRO A CA 1
ATOM 663 C C . PRO A 1 86 ? 8.390 3.011 -33.167 1.00 88.31 86 PRO A C 1
ATOM 665 O O . PRO A 1 86 ? 7.597 3.020 -32.226 1.00 88.31 86 PRO A O 1
ATOM 668 N N . THR A 1 87 ? 8.425 1.993 -34.027 1.00 87.31 87 THR A N 1
ATOM 669 C CA . THR A 1 87 ? 7.477 0.867 -33.960 1.00 87.31 87 THR A CA 1
ATOM 670 C C . THR A 1 87 ? 7.604 0.042 -32.681 1.00 87.31 87 THR A C 1
ATOM 672 O O . THR A 1 87 ? 6.640 -0.594 -32.268 1.00 87.31 87 THR A O 1
ATOM 675 N N . GLU A 1 88 ? 8.776 0.059 -32.053 1.00 85.81 88 GLU A N 1
ATOM 676 C CA . GLU A 1 88 ? 9.061 -0.567 -30.765 1.00 85.81 88 GLU A CA 1
ATOM 677 C C . GLU A 1 88 ? 8.317 0.089 -29.591 1.00 85.81 88 GLU A C 1
ATOM 679 O O . GLU A 1 88 ? 8.005 -0.594 -28.613 1.00 85.81 88 GLU A O 1
ATOM 684 N N . ASP A 1 89 ? 7.971 1.373 -29.705 1.00 86.00 89 ASP A N 1
ATOM 685 C CA . ASP A 1 89 ? 7.226 2.109 -28.679 1.00 86.00 89 ASP A CA 1
ATOM 686 C C . ASP A 1 89 ? 5.714 1.857 -28.791 1.00 86.00 89 ASP A C 1
ATOM 688 O O . ASP A 1 89 ? 4.984 1.892 -27.793 1.00 86.00 89 ASP A O 1
ATOM 692 N N . ILE A 1 90 ? 5.249 1.501 -29.994 1.00 88.81 90 ILE A N 1
ATOM 693 C CA . ILE A 1 90 ? 3.854 1.169 -30.298 1.00 88.81 90 ILE A CA 1
ATOM 694 C C . ILE A 1 90 ? 3.571 -0.282 -29.888 1.00 88.81 90 ILE A C 1
ATOM 696 O O . ILE A 1 90 ? 3.511 -1.202 -30.707 1.00 88.81 90 ILE A O 1
ATOM 700 N N . SER A 1 91 ? 3.384 -0.501 -28.591 1.00 89.75 91 SER A N 1
ATOM 701 C CA . SER A 1 91 ? 3.122 -1.823 -28.016 1.00 89.75 91 SER A CA 1
ATOM 702 C C . SER A 1 91 ? 1.944 -1.810 -27.033 1.00 89.75 91 SER A C 1
ATOM 704 O O . SER A 1 91 ? 1.261 -0.805 -26.857 1.00 89.75 91 SER A O 1
ATOM 706 N N . ASN A 1 92 ? 1.675 -2.955 -26.403 1.00 90.75 92 ASN A N 1
ATOM 707 C CA . ASN A 1 92 ? 0.781 -3.055 -25.244 1.00 90.75 92 ASN A CA 1
ATOM 708 C C . ASN A 1 92 ? 1.573 -3.212 -23.938 1.00 90.75 92 ASN A C 1
ATOM 710 O O . ASN A 1 92 ? 0.995 -3.572 -22.910 1.00 90.75 92 ASN A O 1
ATOM 714 N N . ASP A 1 93 ? 2.885 -2.997 -23.987 1.00 94.44 93 ASP A N 1
ATOM 715 C CA . ASP A 1 93 ? 3.763 -3.228 -22.855 1.00 94.44 93 ASP A CA 1
ATOM 716 C C . ASP A 1 93 ? 3.769 -2.007 -21.936 1.00 94.44 93 ASP A C 1
ATOM 718 O O . ASP A 1 93 ? 3.602 -0.868 -22.364 1.00 94.44 93 ASP A O 1
ATOM 722 N N . SER A 1 94 ? 3.996 -2.231 -20.649 1.00 95.00 94 SER A N 1
ATOM 723 C CA . SER A 1 94 ? 4.183 -1.159 -19.678 1.00 95.00 94 SER A CA 1
ATOM 724 C C . SER A 1 94 ? 5.608 -1.184 -19.164 1.00 95.00 94 SER A C 1
ATOM 726 O O . SER A 1 94 ? 6.079 -2.210 -18.666 1.00 95.00 94 SER A O 1
ATOM 728 N N . ARG A 1 95 ? 6.284 -0.040 -19.261 1.00 95.69 95 ARG A N 1
ATOM 729 C CA . ARG A 1 95 ? 7.648 0.149 -18.774 1.00 95.69 95 ARG A CA 1
ATOM 730 C C . ARG A 1 95 ? 7.648 1.018 -17.528 1.00 9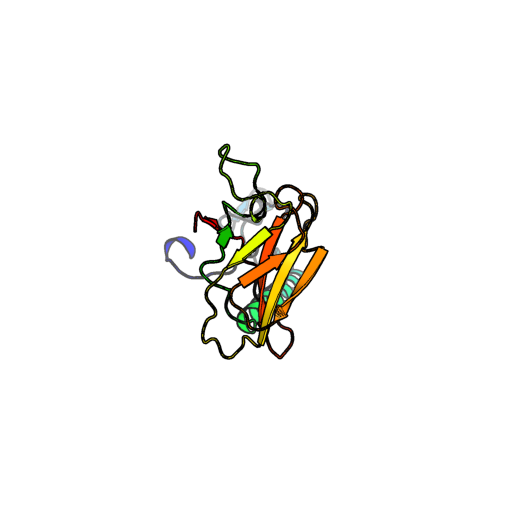5.69 95 ARG A C 1
ATOM 732 O O . ARG A 1 95 ? 7.118 2.126 -17.547 1.00 95.69 95 ARG A O 1
ATOM 739 N N . PHE A 1 96 ? 8.261 0.503 -16.471 1.00 97.31 96 PHE A N 1
ATOM 740 C CA . PHE A 1 96 ? 8.375 1.138 -15.166 1.00 97.31 96 PHE A CA 1
ATOM 741 C C . PHE A 1 96 ? 9.833 1.393 -14.808 1.00 97.31 96 PHE A C 1
ATOM 743 O O . PHE A 1 96 ? 10.708 0.595 -15.153 1.00 97.31 96 PHE A O 1
ATOM 750 N N . ALA A 1 97 ? 10.071 2.451 -14.038 1.00 97.50 97 ALA A N 1
ATOM 751 C CA . ALA A 1 97 ? 11.352 2.716 -13.396 1.00 97.50 97 ALA A CA 1
ATOM 752 C C . ALA A 1 97 ? 11.152 3.252 -11.972 1.00 97.50 97 ALA A C 1
ATOM 754 O O . ALA A 1 97 ? 10.098 3.786 -11.645 1.00 97.50 97 ALA A O 1
ATOM 755 N N . TRP A 1 98 ? 12.139 3.064 -11.102 1.00 97.06 98 TRP A N 1
ATOM 756 C CA . TRP A 1 98 ? 12.177 3.596 -9.740 1.00 97.06 98 TRP A CA 1
ATOM 757 C C . TRP A 1 98 ? 13.618 3.672 -9.243 1.00 97.06 98 TRP A C 1
ATOM 759 O O . TRP A 1 98 ? 14.534 3.067 -9.804 1.00 97.06 98 TRP A O 1
ATOM 769 N N . VAL A 1 99 ? 13.832 4.407 -8.154 1.00 93.69 99 VAL A N 1
ATOM 770 C CA . VAL A 1 99 ? 15.140 4.461 -7.501 1.00 93.69 99 VAL A CA 1
ATOM 771 C C . VAL A 1 99 ? 15.249 3.315 -6.503 1.00 93.69 99 VAL A C 1
ATOM 773 O O . VAL A 1 99 ? 14.459 3.208 -5.561 1.00 93.69 99 VAL A O 1
ATOM 776 N N . THR A 1 100 ? 16.262 2.471 -6.689 1.00 88.69 100 THR A N 1
ATOM 777 C CA . THR A 1 100 ? 16.655 1.469 -5.697 1.00 88.69 100 THR A CA 1
ATOM 778 C C . THR A 1 100 ? 17.373 2.160 -4.541 1.00 88.69 100 THR A C 1
ATOM 780 O O . THR A 1 100 ? 18.378 2.842 -4.751 1.00 88.69 100 THR A O 1
ATOM 783 N N . GLY A 1 101 ? 16.840 2.027 -3.328 1.00 79.44 101 GLY A N 1
ATOM 784 C CA . GLY A 1 101 ? 17.431 2.606 -2.119 1.00 79.44 101 GLY A CA 1
ATOM 785 C C . GLY A 1 101 ? 18.492 1.707 -1.475 1.00 79.44 101 GLY A C 1
ATOM 786 O O . GLY A 1 101 ? 18.704 0.576 -1.897 1.00 79.44 101 GLY A O 1
ATOM 787 N N . ASN A 1 102 ? 19.106 2.202 -0.395 1.00 84.88 102 ASN A N 1
ATOM 788 C CA . ASN A 1 102 ? 20.069 1.457 0.432 1.00 84.88 102 ASN A CA 1
ATOM 789 C C . ASN A 1 102 ? 19.429 0.872 1.704 1.00 84.88 102 ASN A C 1
ATOM 791 O O . ASN A 1 102 ? 20.122 0.663 2.699 1.00 84.88 102 ASN A O 1
ATOM 795 N N . ASP A 1 103 ? 18.109 0.679 1.717 1.00 90.69 103 ASP A N 1
ATOM 796 C CA . ASP A 1 103 ? 17.449 0.062 2.865 1.00 90.69 103 ASP A CA 1
ATOM 797 C C . ASP A 1 103 ? 17.893 -1.409 2.979 1.00 90.69 103 ASP A C 1
ATOM 799 O O . ASP A 1 103 ? 17.604 -2.196 2.073 1.00 90.69 103 ASP A O 1
ATOM 803 N N . PRO A 1 104 ? 18.581 -1.798 4.072 1.00 91.12 104 PRO A N 1
ATOM 804 C CA . PRO A 1 104 ? 19.097 -3.152 4.243 1.00 91.12 104 PRO A CA 1
ATOM 805 C C . PRO A 1 104 ? 17.998 -4.214 4.349 1.00 91.12 104 PRO A C 1
ATOM 807 O O . PRO A 1 104 ? 18.303 -5.402 4.263 1.00 91.12 104 PRO A O 1
ATOM 810 N N . LEU A 1 105 ? 16.739 -3.817 4.564 1.00 93.19 105 LEU A N 1
ATOM 811 C CA . LEU A 1 105 ? 15.616 -4.746 4.580 1.00 93.19 105 LEU A CA 1
ATOM 812 C C . LEU A 1 105 ? 15.214 -5.199 3.175 1.00 93.19 105 LEU A C 1
ATOM 814 O O . LEU A 1 105 ? 14.645 -6.280 3.057 1.00 93.19 105 LEU A O 1
ATOM 818 N N . VAL A 1 106 ? 15.485 -4.418 2.122 1.00 95.94 106 VAL A N 1
ATOM 819 C CA . VAL A 1 106 ? 15.051 -4.734 0.750 1.00 95.94 106 VAL A CA 1
ATOM 820 C C . VAL A 1 106 ? 15.866 -5.903 0.192 1.00 95.94 106 VAL A C 1
ATOM 822 O O . VAL A 1 106 ? 17.093 -5.882 0.192 1.00 95.94 106 VAL A O 1
ATOM 825 N N . SER A 1 107 ? 15.174 -6.915 -0.335 1.00 95.81 107 SER A N 1
ATOM 826 C CA . SER A 1 107 ? 15.769 -8.106 -0.966 1.00 95.81 107 SER A CA 1
ATOM 827 C C . SER A 1 107 ? 15.358 -8.302 -2.430 1.00 95.81 107 SER A C 1
ATOM 829 O O . SER A 1 107 ? 16.132 -8.850 -3.213 1.00 95.81 107 SER A O 1
ATOM 831 N N . SER A 1 108 ? 14.181 -7.812 -2.819 1.00 97.12 108 SER A N 1
ATOM 832 C CA . SER A 1 108 ? 13.723 -7.734 -4.207 1.00 97.12 108 SER A CA 1
ATOM 833 C C . SER A 1 108 ? 12.605 -6.698 -4.351 1.00 97.12 108 SER A C 1
ATOM 835 O O . SER A 1 108 ? 12.156 -6.099 -3.366 1.00 97.12 108 SER A O 1
ATOM 837 N N . TYR A 1 109 ? 12.154 -6.482 -5.584 1.00 98.19 109 TYR A N 1
ATOM 838 C CA . TYR A 1 109 ? 10.965 -5.699 -5.896 1.00 98.19 109 TYR A CA 1
ATOM 839 C C . TYR A 1 109 ? 9.909 -6.579 -6.561 1.00 98.19 109 TYR A C 1
ATOM 841 O O . TYR A 1 109 ? 10.223 -7.504 -7.304 1.00 98.19 109 TYR A O 1
ATOM 849 N N . GLU A 1 110 ? 8.641 -6.262 -6.321 1.00 98.19 110 GLU A N 1
ATOM 850 C CA . GLU A 1 110 ? 7.508 -6.871 -7.008 1.00 98.19 110 GLU A CA 1
ATOM 851 C C . GLU A 1 110 ? 6.727 -5.805 -7.775 1.00 98.19 110 GLU A C 1
ATOM 853 O O . GLU A 1 110 ? 6.320 -4.791 -7.198 1.00 98.19 110 GLU A O 1
ATOM 858 N N . LEU A 1 111 ? 6.434 -6.080 -9.045 1.00 98.38 111 LEU A N 1
ATOM 859 C CA . LEU A 1 111 ? 5.332 -5.433 -9.745 1.00 98.38 111 LEU A CA 1
ATOM 860 C C . LEU A 1 111 ? 4.034 -6.133 -9.334 1.00 98.38 111 LEU A C 1
ATOM 862 O O . LEU A 1 111 ? 3.918 -7.351 -9.444 1.00 98.38 111 LEU A O 1
ATOM 866 N N . VAL A 1 112 ? 3.044 -5.378 -8.877 1.00 98.44 112 VAL A N 1
ATOM 867 C CA . VAL A 1 112 ? 1.711 -5.885 -8.539 1.00 98.44 112 VAL A CA 1
ATOM 868 C C . VAL A 1 112 ? 0.665 -5.265 -9.439 1.00 98.44 112 VAL A C 1
ATOM 870 O O . VAL A 1 112 ? 0.781 -4.104 -9.828 1.00 98.44 112 VAL A O 1
ATOM 873 N N . TRP A 1 113 ? -0.373 -6.034 -9.761 1.00 98.31 113 TRP A N 1
ATOM 874 C CA . TRP A 1 113 ? -1.477 -5.523 -10.560 1.00 98.31 113 TRP A CA 1
ATOM 875 C C . TRP A 1 113 ? -2.815 -6.149 -10.202 1.00 98.31 113 TRP A C 1
ATOM 877 O O . TRP A 1 113 ? -2.899 -7.197 -9.549 1.00 98.31 113 TRP A O 1
ATOM 887 N N . ARG A 1 114 ? -3.877 -5.440 -10.583 1.00 97.94 114 ARG A N 1
ATOM 888 C CA . ARG A 1 114 ? -5.264 -5.843 -10.355 1.00 97.94 114 ARG A CA 1
ATOM 889 C C . ARG A 1 114 ? -6.209 -5.201 -11.373 1.00 97.94 114 ARG A C 1
ATOM 891 O O . ARG A 1 114 ? -5.924 -4.101 -11.849 1.00 97.94 114 ARG A O 1
ATOM 898 N N . PRO A 1 115 ? -7.361 -5.822 -11.669 1.00 96.56 115 PRO A N 1
ATOM 899 C CA . PRO A 1 115 ? -8.434 -5.138 -12.383 1.00 96.56 115 PRO A CA 1
ATOM 900 C C . PRO A 1 115 ? -9.031 -4.022 -11.513 1.00 96.56 115 PRO A C 1
ATOM 902 O O . PRO A 1 115 ? -9.039 -4.122 -10.286 1.00 96.56 115 PRO A O 1
ATOM 905 N N . SER A 1 116 ? -9.594 -2.983 -12.133 1.00 90.62 116 SER A N 1
ATOM 906 C CA . SER A 1 116 ? -10.106 -1.797 -11.422 1.00 90.62 116 SER A CA 1
ATOM 907 C C . SER A 1 116 ? -11.202 -2.081 -10.385 1.00 90.62 116 SER A C 1
ATOM 909 O O . SER A 1 116 ? -11.375 -1.298 -9.457 1.00 90.62 116 SER A O 1
ATOM 911 N N . GLY A 1 117 ? -11.928 -3.197 -10.515 1.00 93.56 117 GLY A N 1
ATOM 912 C CA . GLY A 1 117 ? -12.954 -3.621 -9.554 1.00 93.56 117 GLY A CA 1
ATOM 913 C C . GLY A 1 117 ? -12.432 -4.432 -8.361 1.00 93.5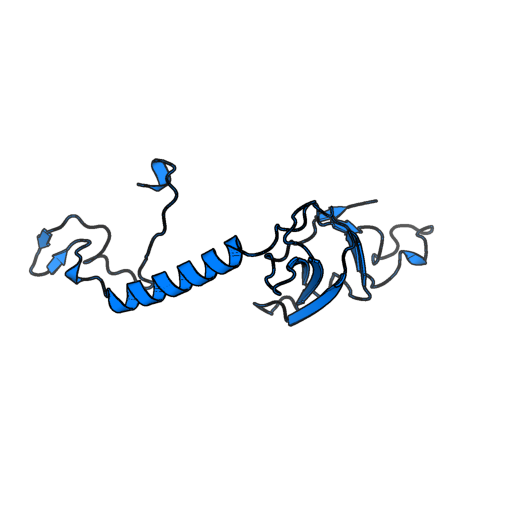6 117 GLY A C 1
ATOM 914 O O . GLY A 1 117 ? -13.203 -4.738 -7.455 1.00 93.56 117 GLY A O 1
ATOM 915 N N . ALA A 1 118 ? -11.153 -4.817 -8.344 1.00 96.62 118 ALA A N 1
ATOM 916 C CA . ALA A 1 118 ? -10.590 -5.600 -7.250 1.00 96.62 118 ALA A CA 1
ATOM 917 C C . ALA A 1 118 ? -10.095 -4.699 -6.111 1.00 96.62 118 ALA A C 1
ATOM 919 O O . ALA A 1 118 ? -9.295 -3.787 -6.311 1.00 96.62 118 ALA A O 1
ATOM 920 N N . LEU A 1 119 ? -10.521 -5.005 -4.882 1.00 94.50 119 LEU A N 1
ATOM 921 C CA . LEU A 1 119 ? -10.071 -4.286 -3.684 1.00 94.50 119 LEU A CA 1
ATOM 922 C C . LEU A 1 119 ? -8.620 -4.607 -3.306 1.00 94.50 119 LEU A C 1
ATOM 924 O O . LEU A 1 119 ? -7.939 -3.767 -2.725 1.00 94.50 119 LEU A O 1
ATOM 928 N N . GLN A 1 120 ? -8.138 -5.804 -3.641 1.00 96.12 120 GLN A N 1
ATOM 929 C CA . GLN A 1 120 ? -6.793 -6.286 -3.316 1.00 96.12 120 GLN A CA 1
ATOM 930 C C . GLN A 1 120 ? -5.966 -6.497 -4.586 1.00 96.12 120 GLN A C 1
ATOM 932 O O . GLN A 1 120 ? -6.521 -6.666 -5.672 1.00 96.12 120 GLN A O 1
ATOM 937 N N . TRP A 1 121 ? -4.638 -6.495 -4.450 1.00 97.38 121 TRP A N 1
ATOM 938 C CA . TRP A 1 121 ? -3.742 -6.935 -5.522 1.00 97.38 121 TRP A CA 1
ATOM 939 C C . TRP A 1 121 ? -4.013 -8.405 -5.838 1.00 97.38 121 TRP A C 1
ATOM 941 O O . TRP A 1 121 ? -3.963 -9.242 -4.938 1.00 97.38 121 TRP A O 1
ATOM 951 N N . THR A 1 122 ? -4.321 -8.721 -7.096 1.00 97.88 122 THR A N 1
ATOM 952 C CA . THR A 1 122 ? -4.653 -10.096 -7.503 1.00 97.88 122 THR A CA 1
ATOM 953 C C . THR A 1 122 ? -3.441 -10.837 -8.041 1.00 97.88 122 THR A C 1
ATOM 955 O O . THR A 1 122 ? -3.406 -12.067 -8.001 1.00 97.88 122 THR A O 1
ATOM 958 N N . HIS A 1 123 ? -2.447 -10.101 -8.536 1.00 98.06 123 HIS A N 1
ATOM 959 C CA . HIS A 1 123 ? -1.259 -10.648 -9.170 1.00 98.06 123 HIS A CA 1
ATOM 960 C C . HIS A 1 123 ? 0.007 -9.922 -8.714 1.00 98.06 123 HIS A C 1
ATOM 962 O O . HIS A 1 123 ? -0.030 -8.755 -8.310 1.00 98.06 123 HIS A O 1
ATOM 968 N N . SER A 1 124 ? 1.126 -10.636 -8.781 1.00 98.00 124 SER A N 1
ATOM 969 C CA . SER A 1 124 ? 2.456 -10.127 -8.469 1.00 98.00 124 SER A CA 1
ATOM 970 C C . SER A 1 124 ? 3.503 -10.809 -9.341 1.00 98.00 124 SER A C 1
ATOM 972 O O . SER A 1 124 ? 3.400 -12.008 -9.603 1.00 98.00 124 SER A O 1
ATOM 974 N N . LEU A 1 125 ? 4.524 -10.057 -9.726 1.00 98.19 125 LEU A N 1
ATOM 975 C CA . LEU A 1 125 ? 5.701 -10.509 -10.450 1.00 98.19 125 LEU A CA 1
ATOM 976 C C . LEU A 1 125 ? 6.929 -10.027 -9.683 1.00 98.19 125 LEU A C 1
ATOM 978 O O . LEU A 1 125 ? 7.125 -8.820 -9.558 1.00 98.19 125 LEU A O 1
ATOM 982 N N . ASP A 1 126 ? 7.734 -10.957 -9.176 1.00 97.88 126 ASP A N 1
ATOM 983 C CA . ASP A 1 126 ? 9.053 -10.636 -8.629 1.00 97.88 126 ASP A CA 1
ATOM 984 C C . ASP A 1 126 ? 9.985 -10.264 -9.788 1.00 97.88 126 ASP A C 1
ATOM 986 O O . ASP A 1 126 ? 10.148 -11.033 -10.738 1.00 97.88 126 ASP A O 1
ATOM 990 N N . VAL A 1 127 ? 10.549 -9.062 -9.726 1.00 97.69 127 VAL A N 1
ATOM 991 C CA . VAL A 1 127 ? 11.456 -8.513 -10.743 1.00 97.69 127 VAL A CA 1
ATOM 992 C C . VAL A 1 127 ? 12.912 -8.513 -10.268 1.00 97.69 127 VAL A C 1
ATOM 994 O O . VAL A 1 127 ? 13.804 -8.067 -10.988 1.00 97.69 127 VAL A O 1
ATOM 997 N N . GLY A 1 128 ? 13.173 -9.033 -9.066 1.00 96.38 128 GLY A N 1
ATOM 998 C CA . GLY A 1 128 ? 14.487 -9.059 -8.443 1.00 96.38 128 GLY A CA 1
ATOM 999 C C . GLY A 1 128 ? 14.951 -7.683 -7.965 1.00 96.38 128 GLY A C 1
ATOM 1000 O O . GLY A 1 128 ? 14.173 -6.738 -7.820 1.00 96.38 128 GLY A O 1
ATOM 1001 N N . MET A 1 129 ? 16.252 -7.571 -7.694 1.00 95.38 129 MET A N 1
ATOM 1002 C CA . MET A 1 129 ? 16.882 -6.329 -7.239 1.00 95.38 129 MET A CA 1
ATOM 1003 C C . MET A 1 129 ? 17.224 -5.414 -8.425 1.00 95.38 129 MET A C 1
ATOM 1005 O O . MET A 1 129 ? 18.388 -5.241 -8.782 1.00 95.38 129 MET A O 1
ATOM 1009 N N . THR A 1 130 ? 16.196 -4.860 -9.064 1.00 96.44 130 THR A N 1
ATOM 1010 C CA . THR A 1 130 ? 16.309 -3.926 -10.196 1.00 96.44 130 THR A CA 1
ATOM 1011 C C . THR A 1 130 ? 15.561 -2.623 -9.913 1.00 96.44 130 THR A C 1
ATOM 1013 O O . THR A 1 130 ? 14.717 -2.565 -9.022 1.00 96.44 130 THR A O 1
ATOM 1016 N N . GLY A 1 131 ? 15.880 -1.577 -10.675 1.00 96.38 131 GLY A N 1
ATOM 1017 C CA . GLY A 1 131 ? 15.191 -0.282 -10.663 1.00 96.38 131 GLY A CA 1
ATOM 1018 C C . GLY A 1 131 ? 14.267 -0.064 -11.860 1.00 96.38 131 GLY A C 1
ATOM 1019 O O . GLY A 1 131 ? 13.835 1.058 -12.090 1.00 96.38 131 GLY A O 1
ATOM 1020 N N . ASN A 1 132 ? 14.029 -1.081 -12.690 1.00 97.25 132 ASN A N 1
ATOM 1021 C CA . ASN A 1 132 ? 13.135 -0.982 -13.842 1.00 97.25 132 ASN A CA 1
ATOM 1022 C C . ASN A 1 132 ? 12.589 -2.348 -14.260 1.00 97.25 132 ASN A C 1
ATOM 1024 O O . ASN A 1 132 ? 13.196 -3.383 -13.981 1.00 97.25 132 ASN A O 1
ATOM 1028 N N . VAL A 1 133 ? 11.452 -2.333 -14.953 1.00 97.44 133 VAL A N 1
ATOM 1029 C CA . VAL A 1 133 ? 10.879 -3.517 -15.600 1.00 97.44 133 VAL A CA 1
ATOM 1030 C C . VAL A 1 133 ? 10.011 -3.104 -16.788 1.00 97.44 133 VAL A C 1
ATOM 1032 O O . VAL A 1 133 ? 9.293 -2.108 -16.716 1.00 97.44 133 VAL A O 1
ATOM 1035 N N . THR A 1 134 ? 10.036 -3.900 -17.855 1.00 96.19 134 THR A N 1
ATOM 1036 C CA . THR A 1 134 ? 9.041 -3.848 -18.935 1.00 96.19 134 THR A CA 1
ATOM 1037 C C . THR A 1 134 ? 8.221 -5.130 -18.904 1.00 96.19 134 THR A C 1
ATOM 1039 O O . THR A 1 134 ? 8.783 -6.223 -18.830 1.00 96.19 134 THR A O 1
ATOM 1042 N N . VAL A 1 135 ? 6.896 -5.005 -18.935 1.00 96.00 135 VAL A N 1
ATOM 1043 C CA . VAL A 1 135 ? 5.964 -6.136 -18.863 1.00 96.00 135 VAL A CA 1
ATOM 1044 C C . VAL A 1 135 ? 4.940 -6.081 -19.984 1.00 96.00 135 VAL A C 1
ATOM 1046 O O . VAL A 1 135 ? 4.449 -5.007 -20.315 1.00 96.00 135 VAL A O 1
ATOM 1049 N N . ALA A 1 136 ? 4.538 -7.247 -20.489 1.00 94.75 136 ALA A N 1
ATOM 1050 C CA . ALA A 1 136 ? 3.442 -7.392 -21.449 1.00 94.75 136 ALA A CA 1
ATOM 1051 C C . ALA A 1 136 ? 2.064 -7.250 -20.767 1.00 94.75 136 ALA A C 1
ATOM 1053 O O . ALA A 1 136 ? 1.237 -8.164 -20.772 1.00 94.75 136 ALA A O 1
ATOM 1054 N N . LEU A 1 137 ? 1.848 -6.111 -20.107 1.00 93.69 137 LEU A N 1
ATOM 1055 C CA . LEU A 1 137 ? 0.605 -5.721 -19.451 1.00 93.69 137 LEU A CA 1
ATOM 1056 C C . LEU A 1 137 ? 0.208 -4.334 -19.944 1.00 93.69 137 LEU A C 1
ATOM 1058 O O . LEU A 1 137 ? 0.968 -3.383 -19.785 1.00 93.69 137 LEU A O 1
ATOM 1062 N N . ASN A 1 138 ? -1.004 -4.216 -20.481 1.00 91.12 138 ASN A N 1
ATOM 1063 C CA . ASN A 1 138 ? -1.531 -2.935 -20.932 1.00 91.12 138 ASN A CA 1
ATOM 1064 C C . ASN A 1 138 ? -2.047 -2.125 -19.726 1.00 91.12 138 ASN A C 1
ATOM 1066 O O . ASN A 1 138 ? -2.929 -2.580 -18.988 1.00 91.12 138 ASN A O 1
ATOM 1070 N N . LYS A 1 139 ? -1.505 -0.916 -19.555 1.00 89.06 139 LYS A N 1
ATOM 1071 C CA . LYS A 1 139 ? -1.848 0.040 -18.489 1.00 89.06 139 LYS A CA 1
ATOM 1072 C C . LYS A 1 139 ? -3.289 0.538 -18.476 1.00 89.06 139 LYS A C 1
ATOM 1074 O O . LYS A 1 139 ? -3.764 0.932 -17.417 1.00 89.06 139 LYS A O 1
ATOM 1079 N N . ASP A 1 140 ? -4.005 0.438 -19.588 1.00 89.50 140 ASP A N 1
ATOM 1080 C CA . ASP A 1 140 ? -5.422 0.796 -19.669 1.00 89.50 140 ASP A CA 1
ATOM 1081 C C . ASP A 1 140 ? -6.334 -0.309 -19.106 1.00 89.50 140 ASP A C 1
ATOM 1083 O O . ASP A 1 140 ? -7.486 -0.055 -18.753 1.00 89.50 140 ASP A O 1
ATOM 1087 N N . ASN A 1 141 ? -5.829 -1.543 -18.979 1.00 91.75 141 ASN A N 1
ATOM 1088 C CA . ASN A 1 141 ? -6.624 -2.692 -18.532 1.00 91.75 141 ASN A CA 1
ATOM 1089 C C . ASN A 1 141 ? -6.539 -2.945 -17.023 1.00 91.75 141 ASN A C 1
ATOM 1091 O O . ASN A 1 141 ? -7.450 -3.541 -16.438 1.00 91.75 141 ASN A O 1
ATOM 1095 N N . VAL A 1 142 ? -5.427 -2.566 -16.391 1.00 95.31 142 VAL A N 1
ATOM 1096 C CA . VAL A 1 142 ? -5.126 -2.924 -15.001 1.00 95.31 142 VAL A CA 1
ATOM 1097 C C . VAL A 1 142 ? -4.498 -1.767 -14.244 1.00 95.31 142 VAL A C 1
ATOM 1099 O O . VAL A 1 142 ? -3.710 -0.992 -14.773 1.00 95.31 142 VAL A O 1
ATOM 1102 N N . GLN A 1 143 ? -4.798 -1.699 -12.952 1.00 96.69 143 GLN A N 1
ATOM 1103 C CA . GLN A 1 143 ? -4.038 -0.875 -12.024 1.00 96.69 143 GLN A CA 1
ATOM 1104 C C . GLN A 1 143 ? -2.742 -1.599 -11.684 1.00 96.69 143 GLN A C 1
ATOM 1106 O O . GLN A 1 143 ? -2.768 -2.803 -11.421 1.00 96.69 143 GLN A O 1
ATOM 1111 N N . MET A 1 144 ? -1.633 -0.865 -11.648 1.00 97.31 144 MET A N 1
ATOM 1112 C CA . MET A 1 144 ? -0.300 -1.398 -11.375 1.00 97.31 144 MET A CA 1
ATOM 1113 C C . MET A 1 144 ? 0.415 -0.573 -10.312 1.00 97.31 144 MET A C 1
ATOM 1115 O O . MET A 1 144 ? 0.196 0.631 -10.193 1.00 97.31 144 MET A O 1
ATOM 1119 N N . GLY A 1 145 ? 1.297 -1.221 -9.563 1.00 97.56 145 GLY A N 1
ATOM 1120 C CA . GLY A 1 145 ? 2.198 -0.562 -8.630 1.00 97.56 145 GLY A CA 1
ATOM 1121 C C . GLY A 1 145 ? 3.437 -1.404 -8.371 1.00 97.56 145 GLY A C 1
ATOM 1122 O O . GLY A 1 145 ? 3.470 -2.591 -8.690 1.00 97.56 145 GLY A O 1
ATOM 1123 N N . VAL A 1 146 ? 4.453 -0.792 -7.773 1.00 98.31 146 VAL A N 1
ATOM 1124 C CA . VAL A 1 146 ? 5.701 -1.470 -7.397 1.00 98.31 146 VAL A CA 1
ATOM 1125 C C . VAL A 1 146 ? 5.824 -1.474 -5.879 1.00 98.31 146 VAL A C 1
ATOM 1127 O O . VAL A 1 146 ? 5.539 -0.470 -5.228 1.00 98.31 146 VAL A O 1
ATOM 1130 N N . ARG A 1 147 ? 6.242 -2.594 -5.291 1.00 97.62 147 ARG A N 1
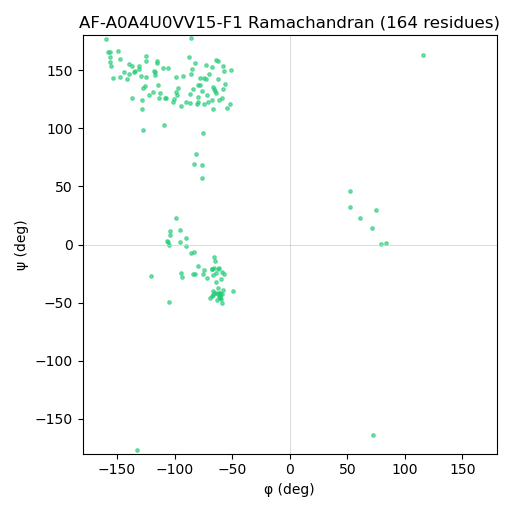ATOM 1131 C CA . ARG A 1 147 ? 6.546 -2.695 -3.855 1.00 97.62 147 ARG A CA 1
ATOM 1132 C C . ARG A 1 147 ? 7.897 -3.346 -3.619 1.00 97.62 147 ARG A C 1
ATOM 1134 O O . ARG A 1 147 ? 8.349 -4.143 -4.435 1.00 97.62 147 ARG A O 1
ATOM 1141 N N . ALA A 1 148 ? 8.514 -3.032 -2.490 1.00 97.44 148 ALA A N 1
ATOM 1142 C CA . ALA A 1 148 ? 9.711 -3.716 -2.027 1.00 97.44 148 ALA A CA 1
ATOM 1143 C C . ALA A 1 148 ? 9.339 -4.978 -1.236 1.00 97.44 148 ALA A C 1
ATOM 1145 O O . ALA A 1 148 ? 8.322 -5.012 -0.532 1.00 97.44 148 ALA A O 1
ATOM 1146 N N . VAL A 1 149 ? 10.182 -6.003 -1.335 1.00 97.06 149 VAL A N 1
ATOM 1147 C CA . VAL A 1 149 ? 10.053 -7.274 -0.617 1.00 97.06 149 VAL A CA 1
ATOM 1148 C C . VAL A 1 149 ? 11.307 -7.510 0.208 1.00 97.06 149 VAL A C 1
ATOM 1150 O O . VAL A 1 149 ? 12.427 -7.425 -0.300 1.00 97.06 149 VAL A O 1
ATOM 1153 N N . GLY A 1 150 ? 11.123 -7.796 1.492 1.00 95.44 150 GLY A N 1
ATOM 1154 C CA . GLY A 1 150 ? 12.207 -8.084 2.415 1.00 95.44 150 GLY A CA 1
ATOM 1155 C C . GLY A 1 150 ? 12.598 -9.551 2.425 1.00 95.44 150 GLY A C 1
ATOM 1156 O O . GLY A 1 150 ? 11.822 -10.411 2.009 1.00 95.44 150 GLY A O 1
ATOM 1157 N N . ALA A 1 151 ? 13.797 -9.846 2.929 1.00 92.50 151 ALA A N 1
ATOM 1158 C CA . ALA A 1 151 ? 14.326 -11.214 2.966 1.00 92.50 151 ALA A CA 1
ATOM 1159 C C . ALA A 1 151 ? 13.470 -12.172 3.822 1.00 92.50 151 ALA A C 1
ATOM 1161 O O . ALA A 1 151 ? 13.527 -13.388 3.658 1.00 92.50 151 ALA A O 1
ATOM 1162 N N . ASP A 1 152 ? 12.665 -11.622 4.730 1.00 92.31 152 ASP A N 1
ATOM 1163 C CA . ASP A 1 152 ? 11.698 -12.337 5.562 1.00 92.31 152 ASP A CA 1
ATOM 1164 C C . ASP A 1 152 ? 10.297 -12.442 4.923 1.00 92.31 152 ASP A C 1
ATOM 1166 O O . ASP A 1 152 ? 9.351 -12.906 5.562 1.00 92.31 152 ASP A O 1
ATOM 1170 N N . GLY A 1 153 ? 10.150 -11.999 3.672 1.00 93.19 153 GLY A N 1
ATOM 1171 C CA . GLY A 1 153 ? 8.903 -11.997 2.916 1.00 93.19 153 GLY A CA 1
ATOM 1172 C C . GLY A 1 153 ? 7.944 -10.857 3.261 1.00 93.19 153 GLY A C 1
ATOM 1173 O O . GLY A 1 153 ? 6.864 -10.793 2.664 1.00 93.19 153 GLY A O 1
ATOM 1174 N N . LYS A 1 154 ? 8.292 -9.950 4.189 1.00 94.38 154 LYS A N 1
ATOM 1175 C CA . LYS A 1 154 ? 7.481 -8.756 4.470 1.00 94.38 154 LYS A CA 1
ATOM 1176 C C . LYS A 1 154 ? 7.557 -7.782 3.304 1.00 94.38 154 LYS A C 1
ATOM 1178 O O . LYS A 1 154 ? 8.567 -7.675 2.615 1.00 94.38 154 LYS A O 1
ATOM 1183 N N . LYS A 1 155 ? 6.459 -7.074 3.066 1.00 95.25 155 LYS A N 1
ATOM 1184 C CA . LYS A 1 155 ? 6.263 -6.286 1.850 1.00 95.25 155 LYS A CA 1
ATOM 1185 C C . LYS A 1 155 ? 5.874 -4.872 2.210 1.00 95.25 155 LYS A C 1
ATOM 1187 O O . LYS A 1 155 ? 4.998 -4.670 3.053 1.00 95.25 155 LYS A O 1
ATOM 1192 N N . SER A 1 156 ? 6.499 -3.909 1.548 1.00 95.25 156 SER A N 1
ATOM 1193 C CA . SER A 1 156 ? 6.047 -2.528 1.618 1.00 95.25 156 SER A CA 1
ATOM 1194 C C . SER A 1 156 ? 4.641 -2.416 0.999 1.00 95.25 156 SER A C 1
ATOM 1196 O O . SER A 1 156 ? 4.250 -3.255 0.172 1.00 95.25 156 SER A O 1
ATOM 1198 N N . PRO A 1 157 ? 3.864 -1.370 1.322 1.00 95.00 157 PRO A N 1
ATOM 1199 C CA . PRO A 1 157 ? 2.768 -0.953 0.456 1.00 95.00 157 PRO A CA 1
ATOM 1200 C C . PRO A 1 157 ? 3.248 -0.779 -0.994 1.00 95.00 157 PRO A C 1
ATOM 1202 O O . PRO A 1 157 ? 4.415 -0.466 -1.244 1.00 95.00 157 PRO A O 1
ATOM 1205 N N . ALA A 1 158 ? 2.348 -1.003 -1.949 1.00 96.69 158 ALA A N 1
ATOM 1206 C CA . ALA A 1 158 ? 2.640 -0.749 -3.353 1.00 96.69 158 ALA A CA 1
ATOM 1207 C C . ALA A 1 158 ? 2.514 0.742 -3.661 1.00 96.69 158 ALA A C 1
ATOM 1209 O O . ALA A 1 158 ? 1.569 1.398 -3.221 1.00 96.69 158 ALA A O 1
ATOM 1210 N N . VAL A 1 159 ? 3.465 1.249 -4.430 1.00 97.19 159 VAL A N 1
ATOM 1211 C CA . VAL A 1 159 ? 3.526 2.632 -4.884 1.00 97.19 159 VAL A CA 1
ATOM 1212 C C . VAL A 1 159 ? 3.015 2.684 -6.315 1.00 97.19 159 VAL A C 1
ATOM 1214 O O . VAL A 1 159 ? 3.491 1.948 -7.183 1.00 97.19 159 VAL A O 1
ATOM 1217 N N . PHE A 1 160 ? 2.019 3.535 -6.547 1.00 96.62 160 PHE A N 1
ATOM 1218 C CA . PHE A 1 160 ? 1.532 3.826 -7.890 1.00 96.62 160 PHE A CA 1
ATOM 1219 C C . PHE A 1 160 ? 2.551 4.687 -8.645 1.00 96.62 160 PHE A C 1
ATOM 1221 O O . PHE A 1 160 ? 3.168 5.563 -8.032 1.00 96.62 160 PHE A O 1
ATOM 1228 N N . PRO A 1 161 ? 2.737 4.453 -9.954 1.00 96.31 161 PRO A N 1
ATOM 1229 C CA . PRO A 1 161 ? 3.654 5.247 -10.754 1.00 96.31 161 PRO A CA 1
ATOM 1230 C C . PRO A 1 161 ? 3.097 6.648 -11.030 1.00 96.31 161 PRO A C 1
ATOM 1232 O O . PRO A 1 161 ? 1.883 6.839 -11.124 1.00 96.31 161 PRO A O 1
ATOM 1235 N N . PHE A 1 162 ? 3.993 7.601 -11.272 1.00 95.50 162 PHE A N 1
ATOM 1236 C CA . PHE A 1 162 ? 3.669 8.829 -11.999 1.00 95.50 162 PHE A CA 1
ATOM 1237 C C . PHE A 1 162 ? 4.114 8.710 -13.461 1.00 95.50 162 PHE A C 1
ATOM 1239 O O . PHE A 1 162 ? 5.135 8.076 -13.737 1.00 95.50 162 PHE A O 1
ATOM 1246 N N . PRO A 1 163 ? 3.370 9.280 -14.415 1.00 93.12 163 PRO A N 1
ATOM 1247 C CA . PRO A 1 163 ? 3.757 9.200 -15.812 1.00 93.12 163 PRO A CA 1
ATOM 1248 C C . PRO A 1 163 ? 4.944 10.140 -16.097 1.00 93.12 163 PRO A C 1
ATOM 1250 O O . PRO A 1 163 ? 5.053 11.210 -15.492 1.00 93.12 163 PRO A O 1
ATOM 1253 N N . ILE A 1 164 ? 5.869 9.717 -16.964 1.00 91.06 164 ILE A N 1
ATOM 1254 C CA . ILE A 1 164 ? 7.028 10.519 -17.380 1.00 91.06 164 ILE A CA 1
ATOM 1255 C C . ILE A 1 164 ? 7.338 10.322 -18.866 1.00 91.06 164 ILE A C 1
ATOM 1257 O O . ILE A 1 164 ? 7.262 9.204 -19.382 1.00 91.06 164 ILE A O 1
ATOM 1261 N N . ASN A 1 165 ? 7.739 11.408 -19.523 1.00 77.00 165 ASN A N 1
ATOM 1262 C CA . ASN A 1 165 ? 8.384 11.376 -20.829 1.00 77.00 165 ASN A CA 1
ATOM 1263 C C . ASN A 1 165 ? 9.906 11.267 -20.619 1.00 77.00 165 ASN A C 1
ATOM 1265 O O . ASN A 1 165 ? 10.463 12.072 -19.868 1.00 77.00 165 ASN A O 1
ATOM 1269 N N . GLU A 1 166 ? 10.530 10.228 -21.180 1.00 62.28 166 GLU A N 1
ATOM 1270 C CA . GLU A 1 166 ? 11.947 9.877 -20.945 1.00 62.28 166 GLU A CA 1
ATOM 1271 C C . GLU A 1 166 ? 12.935 10.900 -21.529 1.00 62.28 166 GLU A C 1
ATOM 1273 O O . GLU A 1 166 ? 12.678 11.440 -22.628 1.00 62.28 166 GLU A O 1
#

Nearest PDB structures (foldseek):
  2dju-assembly1_A  TM=7.116E-01  e=5.102E-04  Homo sapiens
  5n48-assembly1_B  TM=7.704E-01  e=4.811E-03  Homo sapiens
  6tpw-assembly1_A  TM=7.003E-01  e=3.071E-03  Homo sapiens
  4yfe-assembly2_B  TM=6.221E-01  e=3.844E-03  Mus musculus
  4yfd-assembly1_A  TM=5.772E-01  e=7.535E-03  Mus musculus

Secondary structure (DSSP, 8-state):
-TGGGT---PPP--SS--TTTSSS-SEEETTEEES--GGG--HHHHHHHHHHHHHHHHHHHTSPPPPEEEEEESSTTS--SSTT--TTTSSS-EEEEEE----TTEEEEEEEEE-TT-SS--EEEEEES-SEEEES--TTTSEEEEEEEETTS-BPPPBPPEEE--

Radius of gyration: 23.96 Å; Cα contacts (8 Å, |Δi|>4): 290; chains: 1; bounding box: 55×33×72 Å